Protein AF-A0A6B3GFK6-F1 (afdb_monomer_lite)

Secondary structure (DSSP, 8-state):
-HHHHHHHHTT----------PPP-B-SHHHHHHHHHHSTTSSTT--TTTTHHHHHHHHHHHHHH--B-

pLDDT: mean 95.27, std 5.06, range [63.31, 98.38]

Radius of gyration: 18.33 Å; chains: 1; bounding box: 42×16×48 Å

Structure (mmCIF, N/CA/C/O backbone):
data_AF-A0A6B3GFK6-F1
#
_entry.id   AF-A0A6B3GFK6-F1
#
loop_
_atom_site.group_PDB
_atom_site.id
_atom_site.type_symbol
_atom_site.label_atom_id
_atom_site.label_alt_id
_atom_site.label_comp_id
_atom_site.label_asym_id
_atom_site.label_entity_id
_atom_site.label_seq_id
_atom_site.pdbx_PDB_ins_code
_atom_site.Cartn_x
_atom_site.Cartn_y
_atom_site.Cartn_z
_atom_site.occupancy
_atom_site.B_iso_or_equiv
_atom_site.auth_seq_id
_atom_site.auth_comp_id
_atom_site.auth_asym_id
_atom_site.auth_atom_id
_atom_site.pdbx_PDB_model_num
ATOM 1 N N . GLU A 1 1 ? 17.957 -9.180 -12.664 1.00 63.31 1 GLU A N 1
ATOM 2 C CA . GLU A 1 1 ? 18.382 -9.958 -13.844 1.00 63.31 1 GLU A CA 1
ATOM 3 C C . GLU A 1 1 ? 17.495 -9.675 -15.056 1.00 63.31 1 GLU A C 1
ATOM 5 O O . GLU A 1 1 ? 17.957 -8.976 -15.952 1.00 63.31 1 GLU A O 1
ATOM 10 N N . ASP A 1 2 ? 16.211 -10.050 -15.041 1.00 86.38 2 ASP A N 1
ATOM 11 C CA . ASP A 1 2 ? 15.308 -9.915 -16.207 1.00 86.38 2 ASP A CA 1
ATOM 12 C C . ASP A 1 2 ? 15.203 -8.497 -16.789 1.00 86.38 2 ASP A C 1
ATOM 14 O O . ASP A 1 2 ? 15.262 -8.317 -18.002 1.00 86.38 2 ASP A O 1
ATOM 18 N N . ALA A 1 3 ? 15.115 -7.467 -15.939 1.00 92.25 3 ALA A N 1
ATOM 19 C CA . ALA A 1 3 ? 14.992 -6.080 -16.395 1.00 92.25 3 ALA A CA 1
ATOM 20 C C . ALA A 1 3 ? 16.219 -5.589 -17.190 1.00 92.25 3 ALA A C 1
ATOM 22 O O . ALA A 1 3 ? 16.063 -4.892 -18.191 1.00 92.25 3 ALA A O 1
ATOM 23 N N . ARG A 1 4 ? 17.439 -5.972 -16.775 1.00 95.31 4 ARG A N 1
ATOM 24 C CA . ARG A 1 4 ? 18.675 -5.600 -17.485 1.00 95.31 4 ARG A CA 1
ATOM 25 C C . ARG A 1 4 ? 18.749 -6.321 -18.827 1.00 95.31 4 ARG A C 1
ATOM 27 O O . ARG A 1 4 ? 19.004 -5.679 -19.839 1.00 95.31 4 ARG A O 1
ATOM 34 N N . ALA A 1 5 ? 18.477 -7.627 -18.831 1.00 95.62 5 ALA A N 1
ATOM 35 C CA . ALA A 1 5 ? 18.470 -8.433 -20.047 1.00 95.62 5 ALA A CA 1
ATOM 36 C C . ALA A 1 5 ? 17.445 -7.912 -21.069 1.00 95.62 5 ALA A C 1
ATOM 38 O O . ALA A 1 5 ? 17.786 -7.740 -22.238 1.00 95.62 5 ALA A O 1
ATOM 39 N N . ALA A 1 6 ? 16.227 -7.584 -20.626 1.00 97.00 6 ALA A N 1
ATOM 40 C CA . ALA A 1 6 ? 15.186 -7.021 -21.485 1.00 97.00 6 ALA A CA 1
ATOM 41 C C . ALA A 1 6 ? 15.582 -5.653 -22.071 1.00 97.00 6 ALA A C 1
ATOM 43 O O . ALA A 1 6 ? 15.391 -5.421 -23.263 1.00 97.00 6 ALA A O 1
ATOM 44 N N . ALA A 1 7 ? 16.175 -4.764 -21.265 1.00 96.56 7 ALA A N 1
ATOM 45 C CA . ALA A 1 7 ? 16.635 -3.456 -21.730 1.00 96.56 7 ALA A CA 1
ATOM 46 C C . ALA A 1 7 ? 17.767 -3.575 -22.767 1.00 96.56 7 ALA A C 1
ATOM 48 O O . ALA A 1 7 ? 17.702 -2.947 -23.823 1.00 96.56 7 ALA A O 1
ATOM 49 N N . THR A 1 8 ? 18.763 -4.429 -22.517 1.00 96.88 8 THR A N 1
ATOM 50 C CA . THR A 1 8 ? 19.857 -4.666 -23.472 1.00 96.88 8 THR A CA 1
ATOM 51 C C . THR A 1 8 ? 19.365 -5.335 -24.755 1.00 96.88 8 THR A C 1
ATOM 53 O O . THR A 1 8 ? 19.789 -4.945 -25.840 1.00 96.88 8 THR A O 1
ATOM 56 N N . ALA A 1 9 ? 18.423 -6.282 -24.671 1.00 97.81 9 ALA A N 1
ATOM 57 C CA . ALA A 1 9 ? 17.798 -6.889 -25.850 1.00 97.81 9 ALA A CA 1
ATOM 58 C C . ALA A 1 9 ? 17.006 -5.871 -26.693 1.00 97.81 9 ALA A C 1
ATOM 60 O O . ALA A 1 9 ? 16.918 -6.019 -27.910 1.00 97.81 9 ALA A O 1
ATOM 61 N N . ALA A 1 10 ? 16.478 -4.816 -26.067 1.00 97.75 10 ALA A N 1
ATOM 62 C CA . ALA A 1 10 ? 15.849 -3.687 -26.751 1.00 97.75 10 ALA A CA 1
ATOM 63 C C . ALA A 1 10 ? 16.858 -2.665 -27.326 1.00 97.75 10 ALA A C 1
ATOM 65 O O . ALA A 1 10 ? 16.442 -1.645 -27.872 1.00 97.75 10 ALA A O 1
ATOM 66 N N . GLY A 1 11 ? 18.170 -2.914 -27.212 1.00 98.19 11 GLY A N 1
ATOM 67 C CA . GLY A 1 11 ? 19.228 -2.024 -27.701 1.00 98.19 11 GLY A CA 1
ATOM 68 C C . GLY A 1 11 ? 19.561 -0.858 -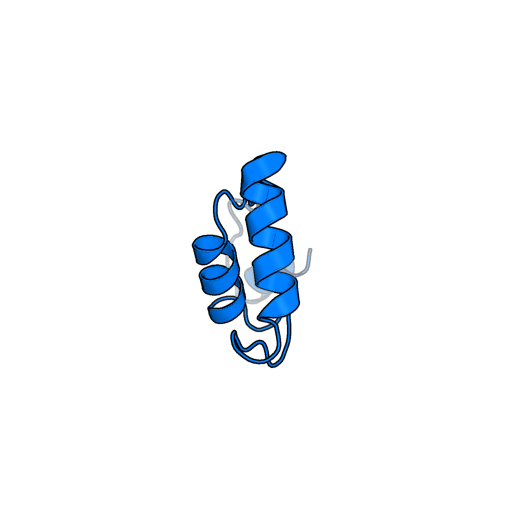26.766 1.00 98.19 11 GLY A C 1
ATOM 69 O O . GLY A 1 11 ? 20.264 0.063 -27.176 1.00 98.19 11 GLY A O 1
ATOM 70 N N . LEU A 1 12 ? 19.066 -0.876 -25.523 1.00 97.81 12 LEU A N 1
ATOM 71 C CA . LEU A 1 12 ? 19.372 0.149 -24.527 1.00 97.81 12 LEU A CA 1
ATOM 72 C C . LEU A 1 12 ? 20.676 -0.177 -23.790 1.00 97.81 12 LEU A C 1
ATOM 74 O O . LEU A 1 12 ? 20.889 -1.298 -23.319 1.00 97.81 12 LEU A O 1
ATOM 78 N N . GLU A 1 13 ? 21.521 0.836 -23.618 1.00 97.38 13 GLU A N 1
ATOM 79 C CA . GLU A 1 13 ? 22.646 0.786 -22.688 1.00 97.38 13 GLU A CA 1
ATO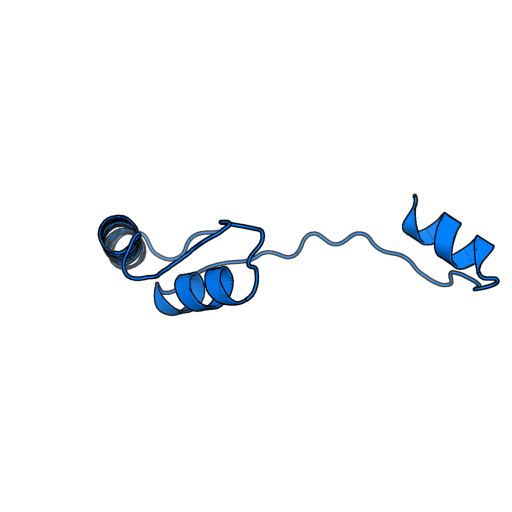M 80 C C . GLU A 1 13 ? 22.138 1.008 -21.255 1.00 97.38 13 GLU A C 1
ATOM 82 O O . GLU A 1 13 ? 21.532 2.033 -20.939 1.00 97.38 13 GLU A O 1
ATOM 87 N N . VAL A 1 14 ? 22.374 0.042 -20.365 1.00 95.81 14 VAL A N 1
ATOM 88 C CA . VAL A 1 14 ? 21.942 0.136 -18.964 1.00 95.81 14 VAL A CA 1
ATOM 89 C C . VAL A 1 14 ? 23.035 0.801 -18.133 1.00 95.81 14 VAL A C 1
ATOM 91 O O . VAL A 1 14 ? 23.917 0.120 -17.604 1.00 95.81 14 VAL A O 1
ATOM 94 N N . VAL A 1 15 ? 22.943 2.125 -18.003 1.00 97.12 15 VAL A N 1
ATOM 95 C CA . VAL A 1 15 ? 23.917 2.961 -17.277 1.00 97.12 15 VAL A CA 1
ATOM 96 C C . VAL A 1 15 ? 23.876 2.780 -15.753 1.00 97.12 15 VAL A C 1
ATOM 98 O O . VAL A 1 15 ? 24.914 2.828 -15.104 1.00 97.12 15 VAL A O 1
ATOM 101 N N . ASP A 1 16 ? 22.698 2.530 -15.173 1.00 94.56 16 ASP A N 1
ATOM 102 C CA . ASP A 1 16 ? 22.515 2.202 -13.753 1.00 94.56 16 ASP A CA 1
ATOM 103 C C . ASP A 1 16 ? 21.240 1.357 -13.586 1.00 94.56 16 ASP A C 1
ATOM 105 O O . ASP A 1 16 ? 20.265 1.523 -14.321 1.00 94.56 16 ASP A O 1
ATOM 109 N N . LEU A 1 17 ? 21.248 0.429 -12.634 1.00 94.12 17 LEU A N 1
ATOM 110 C CA . LEU A 1 17 ? 20.073 -0.347 -12.238 1.00 94.12 17 LEU A CA 1
ATOM 111 C C . LEU A 1 17 ? 20.229 -0.728 -10.772 1.00 94.12 17 LEU A C 1
ATOM 113 O O . LEU A 1 17 ? 21.145 -1.473 -10.419 1.00 94.12 17 LEU A O 1
ATOM 117 N N . ARG A 1 18 ? 19.290 -0.276 -9.942 1.00 91.94 18 ARG A N 1
ATOM 118 C CA . ARG A 1 18 ? 19.275 -0.555 -8.506 1.00 91.94 18 ARG A CA 1
ATOM 119 C C . ARG A 1 18 ? 17.975 -1.228 -8.123 1.00 91.94 18 ARG A C 1
ATOM 121 O O . ARG A 1 18 ? 16.904 -0.836 -8.577 1.00 91.94 18 ARG A O 1
ATOM 128 N N . SER A 1 19 ? 18.093 -2.255 -7.292 1.00 90.75 19 SER A N 1
ATOM 129 C CA . SER A 1 19 ? 16.940 -2.829 -6.608 1.00 90.75 19 SER A CA 1
ATOM 130 C C . SER A 1 19 ? 16.794 -2.107 -5.282 1.00 90.75 19 SER A C 1
ATOM 132 O O . SER A 1 19 ? 17.713 -2.134 -4.471 1.00 90.75 19 SER A O 1
ATOM 134 N N . GLU A 1 20 ? 15.653 -1.465 -5.080 1.00 89.00 20 GLU A N 1
ATOM 135 C CA . GLU A 1 20 ? 15.345 -0.747 -3.849 1.00 89.00 20 GLU A CA 1
ATOM 136 C C . GLU A 1 20 ? 14.161 -1.412 -3.158 1.00 89.00 20 GLU A C 1
ATOM 138 O O . GLU A 1 20 ? 13.193 -1.820 -3.805 1.00 89.00 20 GLU A O 1
ATOM 143 N N . ASN A 1 21 ? 14.233 -1.498 -1.831 1.00 87.38 21 ASN A N 1
ATOM 144 C CA . ASN A 1 21 ? 13.105 -1.902 -1.005 1.00 87.38 21 ASN A CA 1
ATOM 145 C C . ASN A 1 21 ? 12.609 -0.673 -0.242 1.00 87.38 21 ASN A C 1
ATOM 147 O O . ASN A 1 21 ? 13.247 -0.202 0.700 1.00 87.38 21 ASN A O 1
ATOM 151 N N . LEU A 1 22 ? 11.495 -0.113 -0.707 1.00 88.69 22 LEU A N 1
ATOM 152 C CA . LEU A 1 22 ? 10.940 1.107 -0.144 1.00 88.69 22 LEU A CA 1
ATOM 153 C C . LEU A 1 22 ? 10.071 0.778 1.066 1.00 88.69 22 LEU A C 1
ATOM 155 O O . LEU A 1 22 ? 9.119 0.001 0.986 1.00 88.69 22 LEU A O 1
ATOM 159 N N . ARG A 1 23 ? 10.373 1.431 2.190 1.00 88.75 23 ARG A N 1
ATOM 160 C CA . ARG A 1 23 ? 9.561 1.340 3.401 1.00 88.75 23 ARG A CA 1
ATOM 161 C C . ARG A 1 23 ? 8.197 1.984 3.155 1.00 88.75 23 ARG A C 1
ATOM 163 O O . ARG A 1 23 ? 8.114 3.180 2.888 1.00 88.75 23 ARG A O 1
ATOM 170 N N . THR A 1 24 ? 7.141 1.194 3.308 1.00 91.12 24 THR A N 1
ATOM 171 C CA . THR A 1 24 ? 5.763 1.687 3.400 1.00 91.12 24 THR A CA 1
ATOM 172 C C . THR A 1 24 ? 5.370 1.700 4.874 1.00 91.12 24 THR A C 1
ATOM 174 O O . THR A 1 24 ? 5.766 0.814 5.620 1.00 91.12 24 THR A O 1
ATOM 177 N N . GLU A 1 25 ? 4.685 2.746 5.327 1.00 95.69 25 GLU A N 1
ATOM 178 C CA . GLU A 1 25 ? 4.198 2.852 6.703 1.00 95.69 25 GLU A CA 1
ATOM 179 C C . GLU A 1 25 ? 2.825 3.521 6.687 1.00 95.69 25 GLU A C 1
ATOM 181 O O . GLU A 1 25 ? 2.659 4.614 6.137 1.00 95.69 25 GLU A O 1
ATOM 186 N N . PHE A 1 26 ? 1.840 2.875 7.302 1.00 97.50 26 PHE A N 1
ATOM 187 C CA . PHE A 1 26 ? 0.477 3.378 7.396 1.00 97.50 26 PHE A CA 1
ATOM 188 C C . PHE A 1 26 ? 0.231 3.990 8.767 1.00 97.50 26 PHE A C 1
ATOM 190 O O . PHE A 1 26 ? 0.321 3.321 9.798 1.00 97.50 26 PHE A O 1
ATOM 197 N N . ARG A 1 27 ? -0.104 5.280 8.765 1.00 97.12 27 ARG A N 1
ATOM 198 C CA . ARG A 1 27 ? -0.332 6.082 9.977 1.00 97.12 27 ARG A CA 1
ATOM 199 C C . ARG A 1 27 ? -1.805 6.294 10.292 1.00 97.12 27 ARG A C 1
ATOM 201 O O . ARG A 1 27 ? -2.138 6.718 11.391 1.00 97.12 27 ARG A O 1
ATOM 208 N N . ASP A 1 28 ? -2.677 5.995 9.340 1.00 97.81 28 ASP A N 1
ATOM 209 C CA . ASP A 1 28 ? -4.118 6.105 9.482 1.00 97.81 28 ASP A CA 1
ATOM 210 C C . ASP A 1 28 ? -4.826 5.096 8.572 1.00 97.81 28 ASP A C 1
ATOM 212 O O . ASP A 1 28 ? -4.264 4.571 7.606 1.00 97.81 28 ASP A O 1
ATOM 216 N N . ILE A 1 29 ? -6.090 4.818 8.891 1.00 98.12 29 ILE A N 1
ATOM 217 C CA . ILE A 1 29 ? -6.888 3.843 8.145 1.00 98.12 29 ILE A CA 1
ATOM 218 C C . ILE A 1 29 ? -7.279 4.342 6.746 1.00 98.12 29 ILE A C 1
ATOM 220 O O . ILE A 1 29 ? -7.477 3.534 5.838 1.00 98.12 29 ILE A O 1
ATOM 224 N N . GLY A 1 30 ? -7.354 5.658 6.540 1.00 97.94 30 GLY A N 1
ATOM 225 C CA . GLY A 1 30 ? -7.613 6.260 5.235 1.00 97.94 30 GLY A CA 1
ATOM 226 C C . GLY A 1 30 ? -6.488 5.971 4.244 1.00 97.94 30 GLY A C 1
ATOM 227 O O . GLY A 1 30 ? -6.771 5.583 3.109 1.00 97.94 30 GLY A O 1
ATOM 228 N N . ALA A 1 31 ? -5.228 6.055 4.678 1.00 97.81 31 ALA A N 1
ATOM 229 C CA . ALA A 1 31 ? -4.063 5.689 3.874 1.00 97.81 31 ALA A CA 1
ATOM 230 C C . ALA A 1 31 ? -4.086 4.207 3.458 1.00 97.81 31 ALA A C 1
ATOM 232 O O . ALA A 1 31 ? -3.819 3.895 2.296 1.00 97.81 31 ALA A O 1
ATOM 233 N N . VAL A 1 32 ? -4.482 3.302 4.362 1.00 97.38 32 VAL A N 1
ATOM 234 C CA . VAL A 1 32 ? -4.654 1.868 4.050 1.00 97.38 32 VAL A CA 1
ATOM 235 C C . VAL A 1 32 ? -5.729 1.670 2.983 1.00 97.38 32 VAL A C 1
ATOM 237 O O . VAL A 1 32 ? -5.501 0.992 1.982 1.00 97.38 32 VAL A O 1
ATOM 240 N N . VAL A 1 33 ? -6.901 2.288 3.163 1.00 97.94 33 VAL A N 1
ATOM 241 C CA . VAL A 1 33 ? -8.012 2.185 2.203 1.00 97.94 33 VAL A CA 1
ATOM 242 C C . VAL A 1 33 ? -7.615 2.757 0.845 1.00 97.94 33 VAL A C 1
ATOM 244 O O . VAL A 1 33 ? -7.893 2.144 -0.185 1.00 97.94 33 VAL A O 1
ATOM 247 N N . TYR A 1 34 ? -6.953 3.914 0.824 1.00 97.56 34 TYR A N 1
ATOM 248 C CA . TYR A 1 34 ? -6.448 4.517 -0.404 1.00 97.56 34 TYR A CA 1
ATOM 249 C C . TYR A 1 34 ? -5.481 3.573 -1.123 1.00 97.56 34 TYR A C 1
ATOM 251 O O . TYR A 1 34 ? -5.652 3.309 -2.315 1.00 97.56 34 TYR A O 1
ATOM 259 N N . PHE A 1 35 ? -4.516 3.015 -0.392 1.00 96.31 35 PHE A N 1
ATOM 260 C CA . PHE A 1 35 ? -3.535 2.088 -0.938 1.00 96.31 35 PHE A CA 1
ATOM 261 C C . PHE A 1 35 ? -4.198 0.841 -1.532 1.00 96.31 35 PHE A C 1
ATOM 263 O O . PHE A 1 35 ? -3.950 0.529 -2.693 1.00 96.31 35 PHE A O 1
ATOM 270 N N . LEU A 1 36 ? -5.115 0.187 -0.813 1.00 96.62 36 LEU A N 1
ATOM 271 C CA . LEU A 1 36 ? -5.804 -1.012 -1.310 1.00 96.62 36 LEU A CA 1
ATOM 272 C C . LEU A 1 36 ? -6.683 -0.733 -2.542 1.00 96.62 36 LEU A C 1
ATOM 274 O O . LEU A 1 36 ? -6.850 -1.607 -3.389 1.00 96.62 36 LEU A O 1
ATOM 278 N N . ARG A 1 37 ? -7.202 0.494 -2.695 1.00 96.44 37 ARG A N 1
ATOM 279 C CA . ARG A 1 37 ? -7.944 0.908 -3.903 1.00 96.44 37 ARG A CA 1
ATOM 280 C C . ARG A 1 37 ? -7.043 1.232 -5.095 1.00 96.44 37 ARG A C 1
ATOM 282 O O . ARG A 1 37 ? -7.525 1.206 -6.225 1.00 96.44 37 ARG A O 1
ATOM 289 N N . LYS A 1 38 ? -5.776 1.588 -4.868 1.00 96.62 38 LYS A N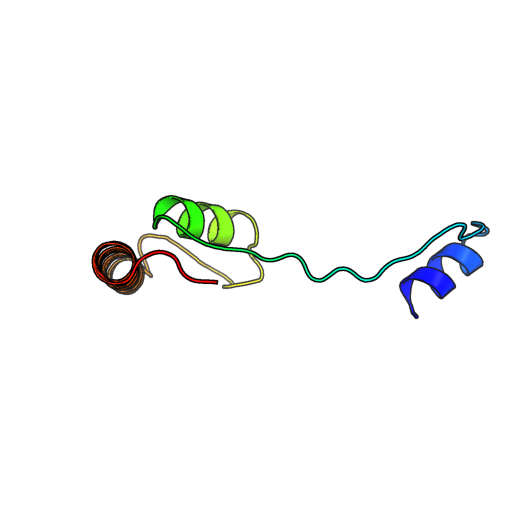 1
ATOM 290 C CA . LYS A 1 38 ? -4.811 1.926 -5.932 1.00 96.62 38 LYS A CA 1
ATOM 291 C C . LYS A 1 38 ? -3.930 0.745 -6.328 1.00 96.62 38 LYS A C 1
ATOM 293 O O . LYS A 1 38 ? -3.580 0.623 -7.497 1.00 96.62 38 LYS A O 1
ATOM 298 N N . VAL A 1 39 ? -3.618 -0.132 -5.381 1.00 95.62 39 VAL A N 1
ATOM 299 C CA . VAL A 1 39 ? -2.747 -1.302 -5.538 1.00 95.62 39 VAL A CA 1
ATOM 300 C C . VAL A 1 39 ? -3.609 -2.562 -5.502 1.00 95.62 39 VAL A C 1
ATOM 302 O O . VAL A 1 39 ? -3.582 -3.361 -4.569 1.00 95.62 39 VAL A O 1
ATOM 305 N N . ILE A 1 40 ? -4.438 -2.706 -6.534 1.00 93.88 40 ILE A N 1
ATOM 306 C CA . ILE A 1 40 ? -5.578 -3.636 -6.557 1.00 93.88 40 ILE A CA 1
ATOM 307 C C . ILE A 1 40 ? -5.201 -5.125 -6.491 1.00 93.88 40 ILE A C 1
ATOM 309 O O . ILE A 1 40 ? -6.047 -5.961 -6.189 1.00 93.88 40 ILE A O 1
ATOM 313 N N . TRP A 1 41 ? -3.943 -5.472 -6.766 1.00 95.88 41 TRP A N 1
ATOM 314 C CA . TRP A 1 41 ? -3.446 -6.849 -6.698 1.00 95.88 41 TRP A CA 1
ATOM 315 C C . TRP A 1 41 ? -3.092 -7.302 -5.276 1.00 95.88 41 TRP A C 1
ATOM 317 O O . TRP A 1 41 ? -2.954 -8.499 -5.052 1.00 95.88 41 TRP A O 1
ATOM 327 N N . MET A 1 42 ? -2.956 -6.375 -4.318 1.00 94.69 42 MET A N 1
ATOM 328 C CA . MET A 1 42 ? -2.668 -6.706 -2.913 1.00 94.69 42 MET A CA 1
ATOM 329 C C . MET A 1 42 ? -3.813 -7.497 -2.277 1.00 94.69 42 MET A C 1
ATOM 331 O O . MET A 1 42 ? -3.586 -8.480 -1.577 1.00 94.69 42 MET A O 1
ATOM 335 N N . VAL A 1 43 ? -5.048 -7.059 -2.526 1.00 96.06 43 VAL A N 1
ATOM 336 C CA . VAL A 1 43 ? -6.273 -7.728 -2.081 1.00 96.06 43 VAL A CA 1
ATOM 337 C C . VAL A 1 43 ? -7.271 -7.673 -3.238 1.00 96.06 43 VAL A C 1
ATOM 339 O O . VAL A 1 43 ? -8.018 -6.697 -3.365 1.00 96.06 43 VAL A O 1
ATOM 342 N N . PRO A 1 44 ? -7.274 -8.692 -4.114 1.00 96.19 44 PRO A N 1
ATOM 343 C CA . PRO A 1 44 ? -8.205 -8.748 -5.230 1.00 96.19 44 PRO A CA 1
ATOM 344 C C . PRO A 1 44 ? -9.657 -8.629 -4.754 1.00 96.19 44 PRO A C 1
ATOM 346 O O . PRO A 1 44 ? -10.077 -9.320 -3.828 1.00 96.19 44 PRO A O 1
ATOM 349 N N . GLY A 1 45 ? -10.426 -7.742 -5.388 1.00 95.25 45 GLY A N 1
ATOM 350 C CA . GLY A 1 45 ? -11.835 -7.518 -5.046 1.00 95.25 45 GLY A CA 1
ATOM 351 C C . GLY A 1 45 ? -12.074 -6.698 -3.773 1.00 95.25 45 GLY A C 1
ATOM 352 O O . GLY A 1 45 ? -13.193 -6.691 -3.267 1.00 95.25 45 GLY A O 1
ATOM 353 N N . PHE A 1 46 ? -11.061 -6.000 -3.248 1.00 97.81 46 PHE A N 1
ATOM 354 C CA . PHE A 1 46 ? -11.224 -5.149 -2.071 1.00 97.81 46 PHE A CA 1
ATOM 355 C C . PHE A 1 46 ? -12.360 -4.124 -2.230 1.00 97.81 46 PHE A C 1
ATOM 357 O O . PHE A 1 46 ? -12.381 -3.317 -3.163 1.00 97.81 46 PHE A O 1
ATOM 364 N N . THR A 1 47 ? -13.261 -4.105 -1.248 1.00 97.75 47 THR A N 1
ATOM 365 C C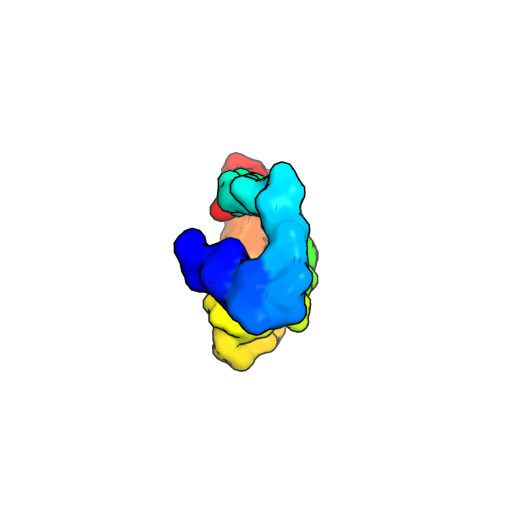A . THR A 1 47 ? -14.258 -3.049 -1.037 1.00 97.75 47 THR A CA 1
ATOM 366 C C . THR A 1 47 ? -14.257 -2.641 0.432 1.00 97.75 47 THR A C 1
ATOM 368 O O . THR A 1 47 ? -13.932 -3.439 1.314 1.00 97.75 47 THR A O 1
ATOM 371 N N . VAL A 1 48 ? -14.617 -1.393 0.729 1.00 97.88 48 VAL A N 1
ATOM 372 C CA . VAL A 1 48 ? -14.651 -0.922 2.124 1.00 97.88 48 VAL A CA 1
ATOM 373 C C . VAL A 1 48 ? -15.758 -1.638 2.893 1.00 97.88 48 VAL A C 1
ATOM 375 O O . VAL A 1 48 ? -15.582 -1.987 4.057 1.00 97.88 48 VAL A O 1
ATOM 378 N N . GLU A 1 49 ? -16.880 -1.892 2.232 1.00 98.19 49 GLU A N 1
ATOM 379 C CA . GLU A 1 49 ? -18.079 -2.504 2.789 1.00 98.19 49 GLU A CA 1
ATOM 380 C C . GLU A 1 49 ? -17.805 -3.932 3.270 1.00 98.19 49 GLU A C 1
ATOM 382 O O . GLU A 1 49 ? -18.096 -4.253 4.423 1.00 98.19 49 GLU A O 1
ATOM 387 N N . GLN A 1 50 ? -17.179 -4.766 2.430 1.00 98.00 50 GLN A N 1
ATOM 388 C CA . GLN A 1 50 ? -16.859 -6.158 2.767 1.00 98.00 50 GLN A CA 1
ATOM 389 C C . GLN A 1 50 ? -15.844 -6.267 3.912 1.00 98.00 50 GLN A C 1
ATOM 391 O O . GLN A 1 50 ? -15.915 -7.195 4.718 1.00 98.00 50 GLN A O 1
ATOM 396 N N . TYR A 1 51 ? -14.907 -5.320 3.994 1.00 98.00 51 TYR A N 1
ATOM 397 C CA . TYR A 1 51 ? -13.804 -5.351 4.958 1.00 98.00 51 TYR A CA 1
ATOM 398 C C . TYR A 1 51 ? -13.999 -4.394 6.141 1.00 98.00 51 TYR A C 1
ATOM 400 O O . TYR A 1 51 ? -13.077 -4.186 6.933 1.00 98.00 51 TYR A O 1
ATOM 408 N N . ARG A 1 52 ? -15.190 -3.802 6.300 1.00 98.12 52 ARG A N 1
ATOM 409 C CA . ARG A 1 52 ? -15.460 -2.782 7.324 1.00 98.12 52 ARG A CA 1
ATOM 410 C C . ARG A 1 52 ? -15.097 -3.230 8.749 1.00 98.12 52 ARG A C 1
ATOM 412 O O . ARG A 1 52 ? -14.478 -2.430 9.455 1.00 98.12 52 ARG A O 1
ATOM 419 N N . PRO A 1 53 ? -15.409 -4.465 9.200 1.00 98.31 53 PRO A N 1
ATOM 420 C CA . PRO A 1 53 ? -15.009 -4.928 10.531 1.00 98.31 53 PRO A CA 1
ATOM 421 C C . PRO A 1 53 ? -13.486 -4.973 10.728 1.00 98.31 53 PRO A C 1
ATOM 423 O O . PRO A 1 53 ? -12.984 -4.529 11.763 1.00 98.31 53 PRO A O 1
ATOM 426 N N . GLN A 1 54 ? -12.749 -5.459 9.727 1.00 97.94 54 GLN A N 1
ATOM 427 C CA . GLN A 1 54 ? -11.291 -5.575 9.740 1.00 97.94 54 GLN A CA 1
ATOM 428 C C . GLN A 1 54 ? -10.639 -4.192 9.708 1.00 97.94 54 GLN A C 1
ATOM 430 O O . GLN A 1 54 ? -9.728 -3.927 10.490 1.00 97.94 54 GLN A O 1
ATOM 435 N N . LEU A 1 55 ? -11.149 -3.286 8.869 1.00 98.25 55 LEU A N 1
ATOM 436 C CA . LEU A 1 55 ? -10.682 -1.901 8.794 1.00 98.25 55 LEU A CA 1
ATOM 437 C C . LEU A 1 55 ? -10.914 -1.162 10.117 1.00 98.25 55 LEU A C 1
ATOM 439 O O . LEU A 1 55 ? -10.031 -0.452 10.586 1.00 98.25 55 LEU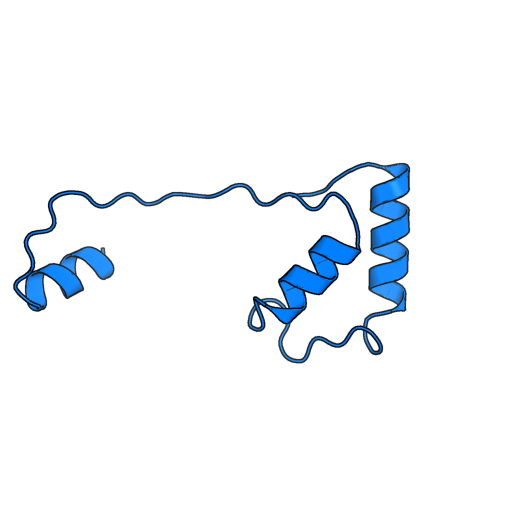 A O 1
ATOM 443 N N . ALA A 1 56 ? -12.061 -1.372 10.767 1.00 98.38 56 ALA A N 1
ATOM 444 C CA . ALA A 1 56 ? -12.336 -0.782 12.075 1.00 98.38 56 ALA A CA 1
ATOM 445 C C . ALA A 1 56 ? -11.423 -1.348 13.177 1.00 98.38 56 ALA A C 1
ATOM 447 O O . ALA A 1 56 ? -10.990 -0.609 14.060 1.00 98.38 56 ALA A O 1
ATOM 448 N N . ALA A 1 57 ? -11.121 -2.649 13.143 1.00 98.25 57 ALA A N 1
ATOM 449 C CA . ALA A 1 57 ? -10.164 -3.257 14.065 1.00 98.25 57 ALA A CA 1
ATOM 450 C C . ALA A 1 57 ? -8.746 -2.712 13.851 1.00 98.25 57 ALA A C 1
ATOM 452 O O . ALA A 1 57 ? -8.073 -2.366 14.822 1.00 98.25 57 ALA A O 1
ATOM 453 N N . LEU A 1 58 ? -8.326 -2.578 12.593 1.00 97.75 58 LEU A N 1
ATOM 454 C CA . LEU A 1 58 ? -7.029 -2.019 12.237 1.00 97.75 58 LEU A CA 1
ATOM 455 C C . LEU A 1 58 ? -6.920 -0.547 12.640 1.00 97.75 58 LEU A C 1
ATOM 457 O O . LEU A 1 58 ? -5.917 -0.157 13.220 1.00 97.75 58 LEU A O 1
ATOM 461 N N . HIS A 1 59 ? -7.965 0.248 12.418 1.00 98.25 59 HIS A N 1
ATOM 462 C CA . HIS A 1 59 ? -8.015 1.637 12.868 1.00 98.25 59 HIS A CA 1
ATOM 463 C C . HIS A 1 59 ? -7.782 1.759 14.379 1.00 98.25 59 HIS A C 1
ATOM 465 O O . HIS A 1 59 ? -6.874 2.476 14.788 1.00 98.25 59 HIS A O 1
ATOM 471 N N . ARG A 1 60 ? -8.514 0.987 15.197 1.00 98.38 60 ARG A N 1
ATOM 472 C CA . ARG A 1 60 ? -8.312 0.970 16.658 1.00 98.38 60 ARG A CA 1
ATOM 473 C C . ARG A 1 60 ? -6.900 0.538 17.049 1.00 98.38 60 ARG A C 1
ATOM 475 O O . ARG A 1 60 ? -6.354 1.039 18.028 1.00 98.38 60 ARG A O 1
ATOM 482 N N . LYS A 1 61 ? -6.311 -0.401 16.303 1.00 98.00 61 LYS A N 1
ATOM 483 C CA . LYS A 1 61 ? -4.922 -0.815 16.517 1.00 98.00 61 LYS A CA 1
ATOM 484 C C . LYS A 1 61 ? -3.964 0.346 16.258 1.00 98.00 61 LYS A C 1
ATOM 486 O O . LYS A 1 61 ? -3.126 0.610 17.107 1.00 98.00 61 LYS A O 1
ATOM 491 N N . ILE A 1 62 ? -4.133 1.070 15.152 1.00 97.50 62 ILE A N 1
ATOM 492 C CA . ILE A 1 62 ? -3.307 2.241 14.822 1.00 97.50 62 ILE A CA 1
ATOM 493 C C . ILE A 1 62 ? -3.434 3.329 15.896 1.00 97.50 62 ILE A C 1
ATOM 495 O O . ILE A 1 62 ? -2.430 3.900 16.307 1.00 97.50 62 ILE A O 1
ATOM 499 N N . GLU A 1 63 ? -4.644 3.589 16.397 1.00 97.69 63 GLU A N 1
ATOM 500 C CA . GLU A 1 63 ? -4.860 4.578 17.465 1.00 97.69 63 GLU A CA 1
ATOM 501 C C . GLU A 1 63 ? -4.167 4.199 18.779 1.00 97.69 63 GLU A C 1
ATOM 503 O O . GLU A 1 63 ? -3.663 5.068 19.487 1.00 97.69 63 GLU A O 1
ATOM 508 N N . LYS A 1 64 ? -4.143 2.904 19.115 1.00 97.94 64 LYS A N 1
ATOM 509 C CA . LYS A 1 64 ? -3.597 2.411 20.385 1.00 97.94 64 LYS A CA 1
ATOM 510 C C . LYS A 1 64 ? -2.091 2.153 20.339 1.00 97.94 64 LYS A C 1
ATOM 512 O O . LYS A 1 64 ? -1.397 2.401 21.321 1.00 97.94 64 LYS A O 1
ATOM 517 N N . GLU A 1 65 ? -1.611 1.580 19.244 1.00 97.44 65 GLU A N 1
ATOM 518 C CA . GLU A 1 65 ? -0.256 1.028 19.115 1.00 97.44 65 GLU A CA 1
ATOM 519 C C . GLU A 1 65 ? 0.628 1.867 18.184 1.00 97.44 65 GLU A C 1
ATOM 521 O O . GLU A 1 65 ? 1.845 1.696 18.174 1.00 97.44 65 GLU A O 1
ATOM 526 N N . GLY A 1 66 ? 0.035 2.807 17.446 1.00 95.31 66 GLY A N 1
ATOM 527 C CA . GLY A 1 66 ? 0.726 3.629 16.465 1.00 95.31 66 GLY A CA 1
ATOM 528 C C . GLY A 1 66 ? 0.777 3.003 15.064 1.00 95.31 66 GLY A C 1
ATOM 529 O O . GLY A 1 66 ? 0.096 2.014 14.780 1.00 95.31 66 GLY A O 1
ATOM 530 N N . PRO A 1 67 ? 1.557 3.611 14.152 1.00 93.62 67 PRO A N 1
ATOM 531 C CA . PRO A 1 67 ? 1.674 3.177 12.760 1.00 93.62 67 PRO A CA 1
ATOM 532 C C . PRO A 1 67 ? 2.196 1.743 12.601 1.00 93.62 67 PRO A C 1
ATOM 534 O O . PRO A 1 67 ? 2.916 1.235 13.460 1.00 93.62 67 PRO A O 1
ATOM 537 N N . PHE A 1 68 ? 1.903 1.118 11.457 1.00 91.75 68 PHE A N 1
ATOM 538 C CA . PHE A 1 68 ? 2.470 -0.184 11.078 1.00 91.75 68 PHE A CA 1
ATOM 539 C C . PHE A 1 68 ? 3.132 -0.136 9.693 1.00 91.75 68 PHE A C 1
ATOM 541 O O . PHE A 1 68 ? 2.798 0.725 8.877 1.00 91.75 68 PHE A O 1
ATOM 548 N N . LEU A 1 69 ? 4.078 -1.055 9.464 1.00 83.12 69 LEU A N 1
ATOM 549 C CA . LEU A 1 69 ? 4.808 -1.243 8.203 1.00 83.12 69 LEU A CA 1
ATOM 550 C C . LEU A 1 69 ? 4.041 -2.145 7.235 1.00 83.12 69 LEU A C 1
ATOM 552 O O . LEU A 1 69 ? 3.54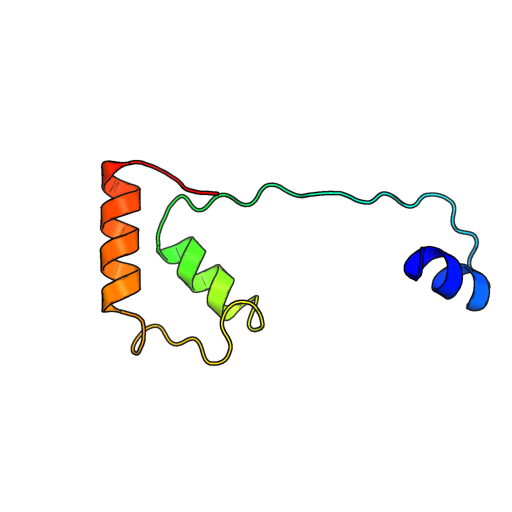4 -3.193 7.709 1.00 83.12 69 LEU A O 1
#

Sequence (69 aa):
EDARAAATAAGLEVVDLRSENLRTEFRDIGAVVYFLRKVIWMVPGFTVEQYRPQLAALHRKIEKEGPFL

Foldseek 3Di:
DVVCVVCVVVVHDCPDDDDDDDDDKDFALVVVVVCCVVVVVVDPPDDCVVCVVVSVVVRVCCVPVNMDD